Protein AF-A0A920U3K2-F1 (afdb_monomer)

Secondary structure (DSSP, 8-state):
----PPPP----SHHHHHHHHHHGGG-----PPPTTSPPPEEEEEEE-TTS-EEE----TTTTS-S----SS-----EEEEES-S----BSSTT--GGGB-----TTT-TT-GGGGS----

Nearest PDB structures (foldseek):
  6v92-assembly1_O  TM=3.454E-01  e=7.142E+00  Saccharomyces cerevisiae S288C

Structure (mmCIF, N/CA/C/O backbone):
data_AF-A0A920U3K2-F1
#
_entry.id   AF-A0A920U3K2-F1
#
loop_
_atom_site.group_PDB
_atom_site.id
_atom_site.type_symbol
_atom_site.label_atom_id
_atom_site.label_alt_id
_atom_site.label_comp_id
_atom_site.label_asym_id
_atom_site.label_entity_id
_atom_site.label_seq_id
_atom_site.pdbx_PDB_ins_code
_atom_site.Cartn_x
_atom_site.Cartn_y
_atom_site.Cartn_z
_atom_site.occupancy
_atom_site.B_iso_or_equiv
_atom_site.auth_seq_id
_atom_site.auth_comp_id
_atom_site.auth_asym_id
_atom_site.auth_atom_id
_atom_site.pdbx_PDB_model_num
ATOM 1 N N . MET A 1 1 ? 1.766 -6.345 -91.169 1.00 41.06 1 MET A N 1
ATOM 2 C CA . MET A 1 1 ? 2.242 -6.877 -89.877 1.00 41.06 1 MET A CA 1
ATOM 3 C C . MET A 1 1 ? 3.210 -5.866 -89.314 1.00 41.06 1 MET A C 1
ATOM 5 O O . MET A 1 1 ? 4.115 -5.507 -90.046 1.00 41.06 1 MET A O 1
ATOM 9 N N . GLU A 1 2 ? 2.932 -5.370 -88.111 1.00 36.47 2 GLU A N 1
ATOM 10 C CA . GLU A 1 2 ? 3.874 -4.928 -87.065 1.00 36.47 2 GLU A CA 1
ATOM 11 C C . GLU A 1 2 ? 3.012 -4.233 -85.994 1.00 36.47 2 GLU A C 1
ATOM 13 O O . GLU A 1 2 ? 2.405 -3.188 -86.230 1.00 36.47 2 GLU A O 1
ATOM 18 N N . LEU A 1 3 ? 2.844 -4.919 -84.862 1.00 39.78 3 LEU A N 1
ATOM 19 C CA . LEU A 1 3 ? 2.090 -4.490 -83.683 1.00 39.78 3 LEU A CA 1
ATOM 20 C C . LEU A 1 3 ? 3.061 -3.762 -82.747 1.00 39.78 3 LEU A C 1
ATOM 22 O O . LEU A 1 3 ? 3.926 -4.403 -82.155 1.00 39.78 3 LEU A O 1
ATOM 26 N N . SER A 1 4 ? 2.905 -2.448 -82.574 1.00 38.91 4 SER A N 1
ATOM 27 C CA . SER A 1 4 ? 3.658 -1.703 -81.557 1.00 38.91 4 SER A CA 1
ATOM 28 C C . SER A 1 4 ? 3.025 -1.878 -80.176 1.00 38.91 4 SER A C 1
ATOM 30 O O . SER A 1 4 ? 1.910 -1.430 -79.912 1.00 38.91 4 SER A O 1
ATOM 32 N N . LEU A 1 5 ? 3.774 -2.553 -79.305 1.00 45.12 5 LEU A N 1
ATOM 33 C CA . LEU A 1 5 ? 3.476 -2.866 -77.911 1.00 45.12 5 LEU A CA 1
ATOM 34 C C . LEU A 1 5 ? 3.770 -1.641 -77.018 1.00 45.12 5 LEU A C 1
ATOM 36 O O . LEU A 1 5 ? 4.862 -1.077 -77.074 1.00 45.12 5 LEU A O 1
ATOM 40 N N . GLY A 1 6 ? 2.801 -1.220 -76.198 1.00 48.12 6 GLY A N 1
ATOM 41 C CA . GLY A 1 6 ? 2.964 -0.123 -75.233 1.00 48.12 6 GLY A CA 1
ATOM 42 C C . GLY A 1 6 ? 3.945 -0.446 -74.086 1.00 48.12 6 GLY A C 1
ATOM 43 O O . GLY A 1 6 ? 4.244 -1.617 -73.841 1.00 48.12 6 GLY A O 1
ATOM 44 N N . PRO A 1 7 ? 4.461 0.569 -73.364 1.00 52.34 7 PRO A N 1
ATOM 45 C CA . PRO A 1 7 ? 5.488 0.378 -72.340 1.00 52.34 7 PRO A CA 1
ATOM 46 C C . PRO A 1 7 ? 4.937 -0.227 -71.029 1.00 52.34 7 PRO A C 1
ATOM 48 O O . PRO A 1 7 ? 3.765 -0.041 -70.697 1.00 52.34 7 PRO A O 1
ATOM 51 N N . PRO A 1 8 ? 5.783 -0.929 -70.247 1.00 48.16 8 PRO A N 1
ATOM 52 C CA . PRO A 1 8 ? 5.361 -1.721 -69.095 1.00 48.16 8 PRO A CA 1
ATOM 53 C C . PRO A 1 8 ? 5.084 -0.877 -67.842 1.00 48.16 8 PRO A C 1
ATOM 55 O O . PRO A 1 8 ? 5.848 0.017 -67.468 1.00 48.16 8 PRO A O 1
ATOM 58 N N . VAL A 1 9 ? 4.011 -1.238 -67.135 1.00 54.16 9 VAL A N 1
ATOM 59 C CA . VAL A 1 9 ? 3.664 -0.742 -65.797 1.00 54.16 9 VAL A CA 1
ATOM 60 C C . VAL A 1 9 ? 4.722 -1.232 -64.798 1.00 54.16 9 VAL A C 1
ATOM 62 O O . VAL A 1 9 ? 4.845 -2.427 -64.535 1.00 54.16 9 VAL A O 1
ATOM 65 N N . ARG A 1 10 ? 5.525 -0.309 -64.256 1.00 52.69 10 ARG A N 1
ATOM 66 C CA . ARG A 1 10 ? 6.605 -0.608 -63.297 1.00 52.69 10 ARG A CA 1
ATOM 67 C C . ARG A 1 10 ? 6.042 -1.094 -61.946 1.00 52.69 10 ARG A C 1
ATOM 69 O O . ARG A 1 10 ? 5.251 -0.371 -61.338 1.00 52.69 10 ARG A O 1
ATOM 76 N N . PRO A 1 11 ? 6.507 -2.228 -61.387 1.00 48.16 11 PRO A N 1
ATOM 77 C CA . PRO A 1 11 ? 6.08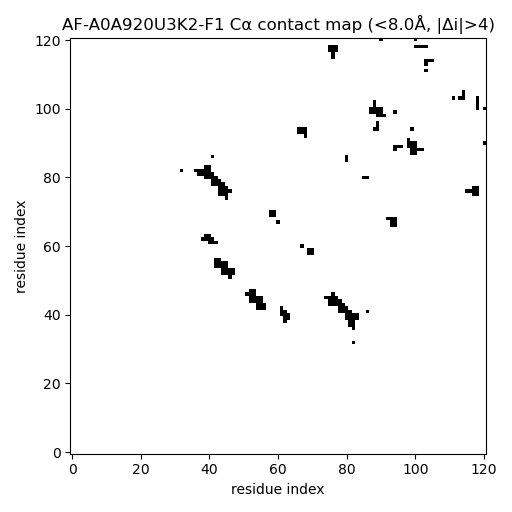5 -2.720 -60.077 1.00 48.16 11 PRO A CA 1
ATOM 78 C C . PRO A 1 11 ? 6.945 -2.095 -58.963 1.00 48.16 11 PRO A C 1
ATOM 80 O O . PRO A 1 11 ? 7.653 -2.791 -58.246 1.00 48.16 11 PRO A O 1
ATOM 83 N N . ALA A 1 12 ? 6.925 -0.769 -58.813 1.00 51.25 12 ALA A N 1
ATOM 84 C CA . ALA A 1 12 ? 7.747 -0.080 -57.805 1.00 51.25 12 ALA A CA 1
ATOM 85 C C . ALA A 1 12 ? 7.022 0.161 -56.463 1.00 51.25 12 ALA A C 1
ATOM 87 O O . ALA A 1 12 ? 7.642 0.582 -55.492 1.00 51.25 12 ALA A O 1
ATOM 88 N N . LEU A 1 13 ? 5.716 -0.116 -56.375 1.00 52.78 13 LEU A N 1
ATOM 89 C CA . LEU A 1 13 ? 4.900 0.297 -55.224 1.00 52.78 13 LEU A CA 1
ATOM 90 C C . LEU A 1 13 ? 4.853 -0.733 -54.078 1.00 52.78 13 LEU A C 1
ATOM 92 O O . LEU A 1 13 ? 4.612 -0.377 -52.929 1.00 52.78 13 LEU A O 1
ATOM 96 N N . ARG A 1 14 ? 5.122 -2.017 -54.354 1.00 49.47 14 ARG A N 1
ATOM 97 C CA . ARG A 1 14 ? 4.963 -3.093 -53.354 1.00 49.47 14 ARG A CA 1
ATOM 98 C C . ARG A 1 14 ? 6.045 -3.118 -52.271 1.00 49.47 14 ARG A C 1
ATOM 100 O O . ARG A 1 14 ? 5.780 -3.587 -51.173 1.00 49.47 14 ARG A O 1
ATOM 107 N N . HIS A 1 15 ? 7.245 -2.617 -52.562 1.00 50.88 15 HIS A N 1
ATOM 108 C CA . HIS A 1 15 ? 8.386 -2.710 -51.640 1.00 50.88 15 HIS A CA 1
ATOM 109 C C . HIS A 1 15 ? 8.404 -1.566 -50.616 1.00 50.88 15 HIS A C 1
ATOM 111 O O . HIS A 1 15 ? 8.899 -1.738 -49.506 1.00 50.88 15 HIS A O 1
ATOM 117 N N . VAL A 1 16 ? 7.796 -0.422 -50.951 1.00 53.28 16 VAL A N 1
ATOM 118 C CA . VAL A 1 16 ? 7.714 0.748 -50.060 1.00 53.28 16 VAL A CA 1
ATOM 119 C C . VAL A 1 16 ? 6.787 0.479 -48.867 1.00 53.28 16 VAL A C 1
ATOM 121 O O . VAL A 1 16 ? 7.070 0.903 -47.750 1.00 53.28 16 VAL A O 1
ATOM 124 N N . ILE A 1 17 ? 5.716 -0.296 -49.070 1.00 53.72 17 ILE A N 1
ATOM 125 C CA . ILE A 1 17 ? 4.727 -0.602 -48.023 1.00 53.72 17 ILE A CA 1
ATOM 126 C C . ILE A 1 17 ? 5.296 -1.575 -46.974 1.00 53.72 17 ILE A C 1
ATOM 128 O O . ILE A 1 17 ? 5.003 -1.446 -45.787 1.00 53.72 17 ILE A O 1
ATOM 132 N N . VAL A 1 18 ? 6.160 -2.513 -47.382 1.00 53.44 18 VAL A N 1
ATOM 133 C CA . VAL A 1 18 ? 6.751 -3.502 -46.462 1.00 53.44 18 VAL A CA 1
ATOM 134 C C . VAL A 1 18 ? 7.775 -2.854 -45.523 1.00 53.44 18 VAL A C 1
ATOM 136 O O . VAL A 1 18 ? 7.789 -3.163 -44.335 1.00 53.44 18 VAL A O 1
ATOM 139 N N . PHE A 1 19 ? 8.571 -1.895 -46.006 1.00 52.00 19 PHE A N 1
ATOM 140 C CA . PHE A 1 19 ? 9.531 -1.179 -45.156 1.00 52.00 19 PHE A CA 1
ATOM 141 C C . PHE A 1 19 ? 8.859 -0.291 -44.099 1.00 52.00 19 PHE A C 1
ATOM 143 O O . PHE A 1 19 ? 9.348 -0.209 -42.973 1.00 52.00 19 PHE A O 1
ATOM 150 N N . ALA A 1 20 ? 7.716 0.324 -44.418 1.00 54.38 20 ALA A N 1
ATOM 151 C CA . ALA A 1 20 ? 6.977 1.139 -43.455 1.00 54.38 20 ALA A CA 1
ATOM 152 C C . ALA A 1 20 ? 6.415 0.300 -42.290 1.00 54.38 20 ALA A C 1
ATOM 154 O O . ALA A 1 20 ? 6.490 0.726 -41.140 1.00 54.38 20 ALA A O 1
ATOM 155 N N . ALA A 1 21 ? 5.921 -0.916 -42.554 1.00 53.62 21 ALA A N 1
ATOM 156 C CA . ALA A 1 21 ? 5.350 -1.786 -41.521 1.00 53.62 21 ALA A CA 1
ATOM 157 C C . ALA A 1 21 ? 6.399 -2.363 -40.547 1.00 53.62 21 ALA A C 1
ATOM 159 O O . ALA A 1 21 ? 6.094 -2.571 -39.373 1.00 53.62 21 ALA A O 1
ATOM 160 N N . VAL A 1 22 ? 7.640 -2.582 -41.000 1.00 54.38 22 VAL A N 1
ATOM 161 C CA . VAL A 1 22 ? 8.734 -3.093 -40.149 1.00 54.38 22 VAL A CA 1
ATOM 162 C C . VAL A 1 22 ? 9.237 -2.027 -39.165 1.00 54.38 22 VAL A C 1
ATOM 164 O O . VAL A 1 22 ? 9.598 -2.351 -38.036 1.00 54.38 22 VAL A O 1
ATOM 167 N N . LEU A 1 23 ? 9.200 -0.744 -39.538 1.00 51.97 23 LEU A N 1
ATOM 168 C CA . LEU A 1 23 ? 9.692 0.346 -38.682 1.00 51.97 23 LEU A CA 1
ATOM 169 C C . LEU A 1 23 ? 8.748 0.686 -37.513 1.00 51.97 23 LEU A C 1
ATOM 171 O O . LEU A 1 23 ? 9.204 1.185 -36.484 1.00 51.97 23 LEU A O 1
ATOM 175 N N . LEU A 1 24 ? 7.456 0.358 -37.622 1.00 51.50 24 LEU A N 1
ATOM 176 C CA . LEU A 1 24 ? 6.457 0.597 -36.572 1.00 51.50 24 LEU A CA 1
ATOM 177 C C . LEU A 1 24 ? 6.518 -0.406 -35.404 1.00 51.50 24 LEU A C 1
ATOM 179 O O . LEU A 1 24 ? 5.902 -0.159 -34.371 1.00 51.50 24 LEU A O 1
ATOM 183 N N . GLN A 1 25 ? 7.285 -1.499 -35.510 1.00 52.12 25 GLN A N 1
ATOM 184 C CA . GLN A 1 25 ? 7.391 -2.491 -34.427 1.00 52.12 25 GLN A CA 1
ATOM 185 C C . GLN A 1 25 ? 8.413 -2.142 -33.333 1.00 52.12 25 GLN A C 1
ATOM 187 O O . GLN A 1 25 ? 8.516 -2.859 -32.343 1.00 52.12 25 GLN A O 1
ATOM 192 N N . THR A 1 26 ? 9.145 -1.029 -33.447 1.00 50.69 26 THR A N 1
ATOM 193 C CA . THR A 1 26 ? 10.105 -0.622 -32.398 1.00 50.69 26 THR A CA 1
ATOM 194 C C . THR A 1 26 ? 9.484 0.236 -31.287 1.00 50.69 26 THR A C 1
ATOM 196 O O . THR A 1 26 ? 10.165 0.584 -30.322 1.00 50.69 26 THR A O 1
ATOM 199 N N . ALA A 1 27 ? 8.179 0.521 -31.349 1.00 49.72 27 ALA A N 1
ATOM 200 C CA . ALA A 1 27 ? 7.455 1.289 -30.335 1.00 49.72 27 ALA A CA 1
ATOM 201 C C . ALA A 1 27 ? 6.900 0.413 -29.194 1.00 49.72 27 ALA A C 1
ATOM 203 O O . ALA A 1 27 ? 5.733 0.512 -28.842 1.00 49.72 27 ALA A O 1
ATOM 204 N N . CYS A 1 28 ? 7.733 -0.447 -28.613 1.00 51.97 28 CYS A N 1
ATOM 205 C CA . CYS A 1 28 ? 7.543 -1.020 -27.275 1.00 51.97 28 CYS A CA 1
ATOM 206 C C . CYS A 1 28 ? 8.930 -1.318 -26.691 1.00 51.97 28 CYS A C 1
ATOM 208 O O . CYS A 1 28 ? 9.266 -2.452 -26.363 1.00 51.97 28 CYS A O 1
ATOM 210 N N . GLN A 1 29 ? 9.786 -0.297 -26.603 1.00 45.59 29 GLN A N 1
ATOM 211 C CA . GLN A 1 29 ? 10.959 -0.398 -25.741 1.00 45.59 29 GLN A CA 1
ATOM 212 C C . GLN A 1 29 ? 10.457 -0.363 -24.299 1.00 45.59 29 GLN A C 1
ATOM 214 O O . GLN A 1 29 ? 10.168 0.704 -23.759 1.00 45.59 29 GLN A O 1
ATOM 219 N N . SER A 1 30 ? 10.317 -1.537 -23.683 1.00 52.72 30 SER A N 1
ATOM 220 C CA . SER A 1 30 ? 10.250 -1.650 -22.230 1.00 52.72 30 SER A CA 1
ATOM 221 C C . SER A 1 30 ? 11.503 -0.973 -21.682 1.00 52.72 30 SER A C 1
ATOM 223 O O . SER A 1 30 ? 12.611 -1.488 -21.835 1.00 52.72 30 SER A O 1
ATOM 225 N N . SER A 1 31 ? 11.356 0.230 -21.128 1.00 57.69 31 SER A N 1
ATOM 226 C CA . SER A 1 31 ? 12.470 0.966 -20.544 1.00 57.69 31 SER A CA 1
ATOM 227 C C . SER A 1 31 ? 13.016 0.145 -19.380 1.00 57.69 31 SER A C 1
ATOM 229 O O . SER A 1 31 ? 12.400 0.101 -18.314 1.00 57.69 31 SER A O 1
ATOM 231 N N . SER A 1 32 ? 14.143 -0.535 -19.595 1.00 55.47 32 SER A N 1
ATOM 232 C CA . SER A 1 32 ? 14.866 -1.192 -18.510 1.00 55.47 32 SER A CA 1
ATOM 233 C C . SER A 1 32 ? 15.177 -0.136 -17.441 1.00 55.47 32 SER A C 1
ATOM 235 O O . SER A 1 32 ? 15.627 0.959 -17.807 1.00 55.47 32 SER A O 1
ATOM 237 N N . PRO A 1 33 ? 14.900 -0.390 -16.149 1.00 58.84 33 PRO A N 1
ATOM 238 C CA . PRO A 1 33 ? 15.162 0.579 -15.095 1.00 58.84 33 PRO A CA 1
ATOM 239 C C . PRO A 1 33 ? 16.619 1.045 -15.155 1.00 58.84 33 PRO A C 1
ATOM 241 O O . PRO A 1 33 ? 17.539 0.233 -15.253 1.00 58.84 33 PRO A O 1
ATOM 244 N N . ARG A 1 34 ? 16.837 2.364 -15.110 1.00 59.62 34 ARG A N 1
ATOM 245 C CA . ARG A 1 34 ? 18.182 2.956 -15.076 1.00 59.62 34 ARG A CA 1
ATOM 246 C C . ARG A 1 34 ? 18.949 2.338 -13.894 1.00 59.62 34 ARG A C 1
ATOM 248 O O . ARG A 1 34 ? 18.328 2.221 -12.836 1.00 59.62 34 ARG A O 1
ATOM 255 N N . PRO A 1 35 ? 20.239 1.984 -14.024 1.00 60.19 35 PRO A N 1
ATOM 256 C CA . PRO A 1 35 ? 20.997 1.327 -12.951 1.00 60.19 35 PRO A CA 1
ATOM 257 C C . PRO A 1 35 ? 21.020 2.120 -11.631 1.00 60.19 35 PRO A C 1
ATOM 259 O O . PRO A 1 35 ? 21.103 1.516 -10.569 1.00 60.19 35 PRO A O 1
ATOM 262 N N . ASP A 1 36 ? 20.835 3.443 -11.691 1.00 70.06 36 ASP A N 1
ATOM 263 C CA . ASP A 1 36 ? 20.761 4.328 -10.516 1.00 70.06 36 ASP A CA 1
ATOM 264 C C . ASP A 1 36 ? 19.329 4.554 -9.990 1.00 70.06 36 ASP A C 1
ATOM 266 O O . ASP A 1 36 ? 19.098 5.402 -9.124 1.00 70.06 36 ASP A O 1
ATOM 270 N N . SER A 1 37 ? 18.327 3.858 -10.537 1.00 66.88 37 SER A N 1
ATOM 271 C CA . SER A 1 37 ? 16.948 3.998 -10.067 1.00 66.88 37 SER A CA 1
ATOM 272 C C . SER A 1 37 ? 16.836 3.423 -8.657 1.00 66.88 37 SER A C 1
ATOM 274 O O . SER A 1 37 ? 17.329 2.319 -8.412 1.00 66.88 37 SER A O 1
ATOM 276 N N . PRO A 1 38 ? 16.165 4.118 -7.720 1.00 72.31 38 PRO A N 1
ATOM 277 C CA . PRO A 1 38 ? 15.911 3.547 -6.408 1.00 72.31 38 PRO A CA 1
ATOM 278 C C . PRO A 1 38 ? 15.187 2.207 -6.564 1.00 72.31 38 PRO A C 1
ATOM 280 O O . PRO A 1 38 ? 14.276 2.084 -7.388 1.00 72.31 38 PRO A O 1
ATOM 28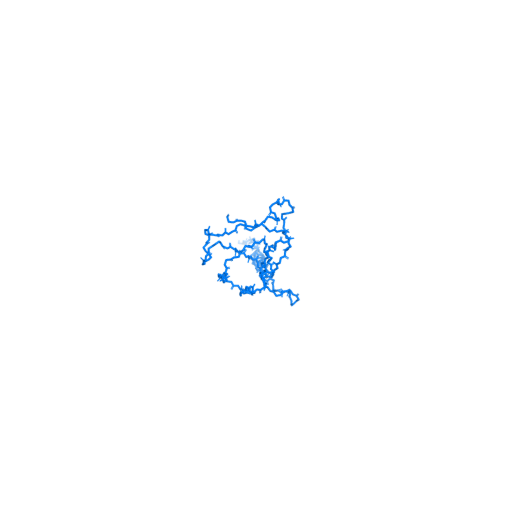3 N N . ALA A 1 39 ? 15.595 1.217 -5.764 1.00 85.12 39 ALA A N 1
ATOM 284 C CA . ALA A 1 39 ? 14.973 -0.101 -5.763 1.00 85.12 39 ALA A CA 1
ATOM 285 C C . ALA A 1 39 ? 13.448 0.029 -5.633 1.00 85.12 39 ALA A C 1
ATOM 287 O O . ALA A 1 39 ? 12.951 0.812 -4.813 1.00 85.12 39 ALA A O 1
ATOM 288 N N . ALA A 1 40 ? 12.716 -0.731 -6.454 1.00 88.81 40 ALA A N 1
ATOM 289 C CA . ALA A 1 40 ? 11.262 -0.680 -6.468 1.00 88.81 40 ALA A CA 1
ATOM 290 C C . ALA A 1 40 ? 10.709 -0.999 -5.073 1.00 88.81 40 ALA A C 1
ATOM 292 O O . ALA A 1 40 ? 11.135 -1.954 -4.418 1.00 88.81 40 ALA A O 1
ATOM 293 N N . SER A 1 41 ? 9.797 -0.159 -4.587 1.00 90.38 41 SER A N 1
ATOM 294 C CA . SER A 1 41 ? 9.246 -0.285 -3.244 1.00 90.38 41 SER A CA 1
ATOM 295 C C . SER A 1 41 ? 7.924 0.467 -3.089 1.00 90.38 41 SER A C 1
ATOM 297 O O . SER A 1 41 ? 7.762 1.573 -3.608 1.00 90.38 41 SER A O 1
ATOM 299 N N . ILE A 1 42 ? 6.997 -0.110 -2.325 1.00 88.81 42 ILE A N 1
ATOM 300 C CA . ILE A 1 42 ? 5.805 0.572 -1.817 1.00 88.81 42 ILE A CA 1
ATOM 301 C C . ILE A 1 42 ? 6.037 0.965 -0.359 1.00 88.81 42 ILE A C 1
ATOM 303 O O . ILE A 1 42 ? 6.322 0.112 0.481 1.00 88.81 42 ILE A O 1
ATOM 307 N N . ARG A 1 43 ? 5.894 2.255 -0.041 1.00 89.19 43 ARG A N 1
ATOM 308 C CA . ARG A 1 43 ? 6.018 2.775 1.329 1.00 89.19 43 ARG A CA 1
ATOM 309 C C . ARG A 1 43 ? 4.663 3.217 1.849 1.00 89.19 43 ARG A C 1
ATOM 311 O O . ARG A 1 43 ? 3.967 3.979 1.183 1.00 89.19 43 ARG A O 1
ATOM 318 N N . PHE A 1 44 ? 4.332 2.780 3.055 1.00 87.88 44 PHE A N 1
ATOM 319 C CA . PHE A 1 44 ? 3.096 3.133 3.741 1.00 87.88 44 PHE A CA 1
ATOM 320 C C . PHE A 1 44 ? 3.404 4.089 4.883 1.00 87.88 44 PHE A C 1
ATOM 322 O O . PHE A 1 44 ? 4.382 3.905 5.608 1.00 87.88 44 PHE A O 1
ATOM 329 N N . TYR A 1 45 ? 2.563 5.099 5.050 1.00 88.19 45 TYR A N 1
ATOM 330 C CA . TYR A 1 45 ? 2.699 6.109 6.083 1.00 88.19 45 TYR A CA 1
ATOM 331 C C . TYR A 1 45 ? 1.427 6.174 6.913 1.00 88.19 45 TYR A C 1
ATOM 333 O O . TYR A 1 45 ? 0.325 6.156 6.370 1.00 88.19 45 TYR A O 1
ATOM 341 N N . THR A 1 46 ? 1.608 6.310 8.218 1.00 88.19 46 THR A N 1
ATOM 342 C CA . THR A 1 46 ? 0.561 6.610 9.192 1.00 88.19 46 THR A CA 1
ATOM 343 C C . THR A 1 46 ? 0.825 7.979 9.826 1.00 88.19 46 THR A C 1
ATOM 345 O O . THR A 1 46 ? 1.841 8.623 9.531 1.00 88.19 46 THR A O 1
ATOM 348 N N . VAL A 1 47 ? -0.079 8.434 10.686 1.00 88.25 47 VAL A N 1
ATOM 349 C CA . VAL A 1 47 ? 0.042 9.682 11.442 1.00 88.25 47 VAL A CA 1
ATOM 350 C C . VAL A 1 47 ? 0.045 9.344 12.927 1.00 88.25 47 VAL A C 1
ATOM 352 O O . VAL A 1 47 ? -0.787 8.574 13.392 1.00 88.25 47 VAL A O 1
ATOM 355 N N . ASN A 1 48 ? 1.017 9.870 13.673 1.00 86.44 48 ASN A N 1
ATOM 356 C CA . ASN A 1 48 ? 1.074 9.671 15.122 1.00 86.44 48 ASN A CA 1
ATOM 357 C C . ASN A 1 48 ? 0.133 10.640 15.868 1.00 86.44 48 ASN A C 1
ATOM 359 O O . ASN A 1 48 ? -0.413 11.576 15.288 1.00 86.44 48 ASN A O 1
ATOM 363 N N . ASN A 1 49 ? 0.026 10.480 17.188 1.00 88.06 49 ASN A N 1
ATOM 364 C CA . ASN A 1 49 ? -0.824 11.321 18.046 1.00 88.06 49 ASN A CA 1
ATOM 365 C C . ASN A 1 49 ? -0.426 12.814 18.069 1.00 88.06 49 ASN A C 1
ATOM 367 O O . ASN A 1 49 ? -1.160 13.638 18.602 1.00 88.06 49 ASN A O 1
ATOM 371 N N . GLN A 1 50 ? 0.735 13.170 17.513 1.00 92.62 50 GLN A N 1
ATOM 372 C CA . GLN A 1 50 ? 1.221 14.545 17.369 1.00 92.62 50 GLN A CA 1
ATOM 373 C C . GLN A 1 50 ? 1.007 15.089 15.945 1.00 92.62 50 GLN A C 1
ATOM 375 O O . GLN A 1 50 ? 1.590 16.108 15.580 1.00 92.62 50 GLN A O 1
ATOM 380 N N . ASN A 1 51 ? 0.193 14.416 15.124 1.00 85.19 51 ASN A N 1
ATOM 381 C CA . ASN A 1 51 ? -0.058 14.748 13.721 1.00 85.19 51 ASN A CA 1
ATOM 382 C C . ASN A 1 51 ? 1.190 14.708 12.820 1.00 85.19 51 ASN A C 1
ATOM 384 O O . ASN A 1 51 ? 1.263 15.400 11.803 1.00 85.19 51 ASN A O 1
ATOM 388 N N . GLN A 1 52 ? 2.181 13.884 13.164 1.00 88.56 52 GLN A N 1
ATOM 389 C CA . GLN A 1 52 ? 3.395 13.715 12.368 1.00 88.56 52 GLN A CA 1
ATOM 390 C C . GLN A 1 52 ? 3.322 12.449 11.516 1.00 88.56 52 GLN A C 1
ATOM 392 O O . GLN A 1 52 ? 2.941 11.377 11.992 1.00 88.56 52 GLN A O 1
ATOM 397 N N . GLN A 1 53 ? 3.743 12.566 10.254 1.00 88.44 53 GLN A N 1
ATOM 398 C CA . GLN A 1 53 ? 3.825 11.435 9.334 1.00 88.44 53 GLN A CA 1
ATOM 399 C C . GLN A 1 53 ? 4.945 10.476 9.771 1.00 88.44 53 GLN A C 1
ATOM 401 O O . GLN A 1 53 ? 6.098 10.885 9.919 1.00 88.44 53 GLN A O 1
ATOM 406 N N . ARG A 1 54 ? 4.629 9.186 9.898 1.00 89.56 54 ARG A N 1
ATOM 407 C CA . ARG A 1 54 ? 5.586 8.117 10.209 1.00 89.56 54 ARG A CA 1
ATOM 408 C C . ARG A 1 54 ? 5.475 6.997 9.183 1.00 89.56 54 ARG A C 1
ATOM 410 O O . ARG A 1 54 ? 4.376 6.564 8.861 1.00 89.56 54 ARG A O 1
ATOM 417 N N . GLU A 1 55 ? 6.606 6.516 8.675 1.00 90.50 55 GLU A N 1
ATOM 418 C CA . GLU A 1 55 ? 6.630 5.354 7.778 1.00 90.50 55 GLU A CA 1
ATOM 419 C C . GLU A 1 55 ? 6.464 4.036 8.554 1.00 90.50 55 GLU A C 1
ATOM 421 O O . GLU A 1 55 ? 7.031 3.849 9.635 1.00 90.50 55 GLU A O 1
ATOM 426 N N . LEU A 1 56 ? 5.707 3.106 7.970 1.00 88.81 56 LEU A N 1
ATOM 427 C CA . LEU A 1 56 ? 5.554 1.728 8.426 1.00 88.81 56 LEU A CA 1
ATOM 428 C C . LEU A 1 56 ? 6.648 0.855 7.786 1.00 88.81 56 LEU A C 1
ATOM 430 O O . LEU A 1 56 ? 6.526 0.403 6.645 1.00 88.81 56 LEU A O 1
ATOM 434 N N . TYR A 1 57 ? 7.741 0.632 8.522 1.00 83.56 57 TYR A N 1
ATOM 435 C CA . TYR A 1 57 ? 8.936 -0.052 8.005 1.00 83.56 57 TYR A CA 1
ATOM 436 C C . TYR A 1 57 ? 8.889 -1.588 8.062 1.00 83.56 57 TYR A C 1
ATOM 438 O O . TYR A 1 57 ? 9.612 -2.242 7.316 1.00 83.56 57 TYR A O 1
ATOM 446 N N . LEU A 1 58 ? 8.051 -2.188 8.909 1.00 85.12 58 LEU A N 1
ATOM 447 C CA . LEU A 1 58 ? 8.049 -3.641 9.156 1.00 85.12 58 LEU A CA 1
ATOM 448 C C . LEU A 1 58 ? 7.037 -4.412 8.294 1.00 85.12 58 LEU A C 1
ATOM 450 O O . LEU A 1 58 ? 6.569 -5.479 8.678 1.00 85.12 58 LEU A O 1
ATOM 454 N N . LEU A 1 59 ? 6.686 -3.874 7.125 1.00 85.19 59 LEU A N 1
ATOM 455 C CA . LEU A 1 59 ? 5.779 -4.542 6.198 1.00 85.19 59 LEU A CA 1
ATOM 456 C C . LEU A 1 59 ? 6.578 -5.438 5.230 1.00 85.19 59 LEU A C 1
ATOM 458 O O . LEU A 1 59 ? 7.512 -4.945 4.578 1.00 85.19 59 LEU A O 1
ATOM 462 N N . PRO A 1 60 ? 6.245 -6.738 5.130 1.00 87.31 60 PRO A N 1
ATOM 463 C CA . PRO A 1 60 ? 6.926 -7.675 4.245 1.00 87.31 60 PRO A CA 1
ATOM 464 C C . PRO A 1 60 ? 6.584 -7.405 2.774 1.00 87.31 60 PRO A C 1
ATOM 466 O O . PRO A 1 60 ? 5.608 -6.733 2.457 1.00 87.31 60 PRO A O 1
ATOM 469 N N . ASN A 1 61 ? 7.394 -7.951 1.863 1.00 91.00 61 ASN A N 1
ATOM 470 C CA . ASN A 1 61 ? 7.155 -7.958 0.410 1.00 91.00 61 ASN A CA 1
ATOM 471 C C . ASN A 1 61 ? 6.984 -6.580 -0.266 1.00 91.00 61 ASN A C 1
ATOM 473 O O . ASN A 1 61 ? 6.634 -6.524 -1.440 1.00 91.00 61 ASN A O 1
ATOM 477 N N . ARG A 1 62 ? 7.318 -5.471 0.409 1.00 88.62 62 ARG A N 1
ATOM 478 C CA . ARG A 1 62 ? 7.206 -4.101 -0.133 1.00 88.62 62 ARG A CA 1
ATOM 479 C C . ARG A 1 62 ? 7.978 -3.855 -1.430 1.00 88.62 62 ARG A C 1
ATOM 481 O O . ARG A 1 62 ? 7.667 -2.897 -2.126 1.00 88.62 62 ARG A O 1
ATOM 488 N N . SER A 1 63 ? 8.997 -4.658 -1.726 1.00 90.19 63 SER A N 1
ATOM 489 C CA . SER A 1 63 ? 9.837 -4.565 -2.928 1.00 90.19 63 SER A CA 1
ATOM 490 C C . SER A 1 63 ? 9.553 -5.650 -3.972 1.00 90.19 63 SER A C 1
ATOM 492 O O . SER A 1 63 ? 10.287 -5.768 -4.950 1.00 90.19 63 SER A O 1
ATOM 494 N N . ARG A 1 64 ? 8.510 -6.466 -3.777 1.00 91.75 64 ARG A N 1
ATOM 495 C CA . ARG A 1 64 ? 8.162 -7.578 -4.670 1.00 91.75 64 ARG A CA 1
ATOM 496 C C . ARG A 1 64 ? 6.868 -7.286 -5.420 1.00 91.75 64 ARG A C 1
ATOM 498 O O . ARG A 1 64 ? 5.960 -6.667 -4.878 1.00 91.75 64 ARG A O 1
ATOM 505 N N . THR A 1 65 ? 6.779 -7.773 -6.653 1.00 90.94 65 THR A N 1
ATOM 506 C CA . THR A 1 65 ? 5.530 -7.785 -7.420 1.00 90.94 65 THR A CA 1
ATOM 507 C C . THR A 1 65 ? 4.603 -8.891 -6.910 1.00 90.94 65 THR A C 1
ATOM 509 O O . THR A 1 65 ? 5.064 -9.965 -6.517 1.00 90.94 65 THR A O 1
ATOM 512 N N . GLY A 1 66 ? 3.294 -8.629 -6.912 1.00 91.12 66 GLY A N 1
ATOM 513 C CA . GLY A 1 66 ? 2.266 -9.599 -6.528 1.00 91.12 66 GLY A CA 1
ATOM 514 C C . GLY A 1 66 ? 1.219 -9.038 -5.567 1.00 91.12 66 GLY A C 1
ATOM 515 O O . GLY A 1 66 ? 1.276 -7.878 -5.163 1.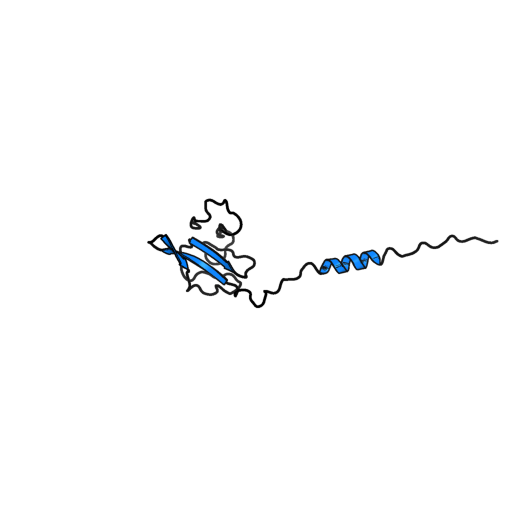00 91.12 66 GLY A O 1
ATOM 516 N N . CYS A 1 67 ? 0.258 -9.891 -5.213 1.00 91.00 67 CYS A N 1
ATOM 517 C CA . CYS A 1 67 ? -0.743 -9.629 -4.184 1.00 91.00 67 CYS A CA 1
ATOM 518 C C . CYS A 1 67 ? -0.229 -10.137 -2.833 1.00 91.00 67 CYS A C 1
ATOM 520 O O . CYS A 1 67 ? 0.076 -11.323 -2.695 1.00 91.00 67 CYS A O 1
ATOM 522 N N . PHE A 1 68 ? -0.149 -9.257 -1.835 1.00 91.44 68 PHE A N 1
ATOM 523 C CA . PHE A 1 68 ? 0.279 -9.616 -0.486 1.00 91.44 68 PHE A CA 1
ATOM 524 C C . PHE A 1 68 ? -0.642 -8.978 0.544 1.00 91.44 68 PHE A C 1
ATOM 526 O O . PHE A 1 68 ? -0.845 -7.765 0.536 1.00 91.44 68 PHE A O 1
ATOM 533 N N . ASN A 1 69 ? -1.155 -9.795 1.461 1.00 89.00 69 ASN A N 1
ATOM 534 C CA . ASN A 1 69 ? -1.883 -9.289 2.617 1.00 89.00 69 ASN A CA 1
ATOM 535 C C . ASN A 1 69 ? -0.911 -8.579 3.565 1.00 89.00 69 ASN A C 1
ATOM 537 O O . ASN A 1 69 ? 0.223 -9.027 3.769 1.00 89.00 69 ASN A O 1
ATOM 541 N N . LEU A 1 70 ? -1.368 -7.485 4.171 1.00 84.12 70 LEU A N 1
ATOM 542 C CA . LEU A 1 70 ? -0.649 -6.879 5.284 1.00 84.12 70 LEU A CA 1
ATOM 543 C C . LEU A 1 70 ? -0.704 -7.839 6.485 1.00 84.12 70 LEU A C 1
ATOM 545 O O . LEU A 1 70 ? -1.735 -8.469 6.713 1.00 84.12 70 LEU A O 1
ATOM 549 N N . PRO A 1 71 ? 0.388 -7.973 7.258 1.00 83.62 71 PRO A N 1
ATOM 550 C CA . PRO A 1 71 ? 0.425 -8.879 8.408 1.00 83.62 71 PRO A CA 1
ATOM 551 C C . PRO A 1 71 ? -0.497 -8.426 9.547 1.00 83.62 71 PRO A C 1
ATOM 553 O O . PRO A 1 71 ? -0.850 -9.225 10.407 1.00 83.62 71 PRO A O 1
ATOM 556 N N . VAL A 1 72 ? -0.859 -7.143 9.562 1.00 82.38 72 VAL A N 1
ATOM 557 C CA . VAL A 1 72 ? -1.758 -6.512 10.526 1.00 82.38 72 VAL A CA 1
ATOM 558 C C . VAL A 1 72 ? -2.589 -5.445 9.817 1.00 82.38 72 VAL A C 1
ATOM 560 O O . VAL A 1 72 ? -2.103 -4.806 8.878 1.00 82.38 72 VAL A O 1
ATOM 563 N N . SER A 1 73 ? -3.817 -5.227 10.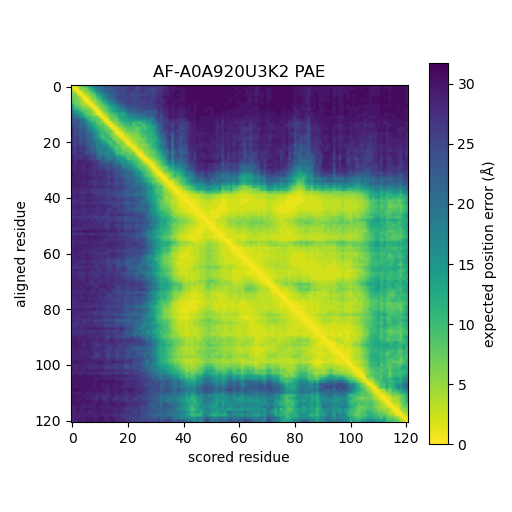286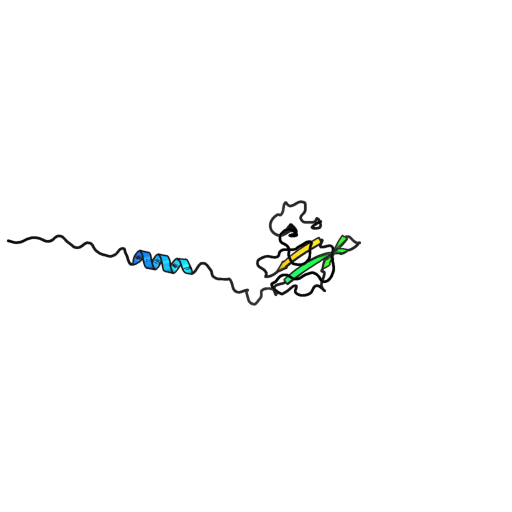 1.00 81.88 73 SER A N 1
ATOM 564 C CA . SER A 1 73 ? -4.627 -4.079 9.876 1.00 81.88 73 SER A CA 1
ATOM 565 C C . SER A 1 73 ? -3.972 -2.789 10.365 1.00 81.88 73 SER A C 1
ATOM 567 O O . SER A 1 73 ? -3.581 -2.690 11.528 1.00 81.88 73 SER A O 1
ATOM 569 N N . VAL A 1 74 ? -3.818 -1.812 9.473 1.00 79.62 74 VAL A N 1
ATOM 570 C CA . VAL A 1 74 ? -3.136 -0.543 9.761 1.00 79.62 74 VAL A CA 1
ATOM 571 C C . VAL A 1 74 ? -3.887 0.626 9.147 1.00 79.62 74 VAL A C 1
ATOM 573 O O . VAL A 1 74 ? -4.316 0.556 7.997 1.00 79.62 74 VAL A O 1
ATOM 576 N N . ASP A 1 75 ? -3.960 1.730 9.888 1.00 83.12 75 ASP A N 1
ATOM 577 C CA . ASP A 1 75 ? -4.492 2.989 9.377 1.00 83.12 75 ASP A CA 1
ATOM 578 C C . ASP A 1 75 ? -3.457 3.661 8.473 1.00 83.12 75 ASP A C 1
ATOM 580 O O . ASP A 1 75 ? -2.431 4.202 8.920 1.00 83.12 75 ASP A O 1
ATOM 584 N N . ILE A 1 76 ? -3.720 3.595 7.169 1.00 82.31 76 ILE A N 1
ATOM 585 C CA . ILE A 1 76 ? -2.850 4.144 6.134 1.00 82.31 76 ILE A CA 1
ATOM 586 C C . ILE A 1 76 ? -3.304 5.562 5.811 1.00 82.31 76 ILE A C 1
ATOM 588 O O . ILE A 1 76 ? -4.351 5.809 5.218 1.00 82.31 76 ILE A O 1
ATOM 592 N N . TYR A 1 77 ? -2.448 6.514 6.150 1.00 82.25 77 TYR A N 1
ATOM 593 C CA . TYR A 1 77 ? -2.639 7.911 5.802 1.00 82.25 77 TYR A CA 1
ATOM 594 C C . TYR A 1 77 ? -2.184 8.213 4.372 1.00 82.25 77 TYR A C 1
ATOM 596 O O . TYR A 1 77 ? -2.812 8.988 3.656 1.00 82.25 77 TYR A O 1
ATOM 604 N N . ARG A 1 78 ? -1.065 7.616 3.948 1.00 83.00 78 ARG A N 1
ATOM 605 C CA . ARG A 1 78 ? -0.460 7.881 2.638 1.00 83.00 78 ARG A CA 1
ATOM 606 C C . ARG A 1 78 ? 0.333 6.682 2.140 1.00 83.00 78 ARG A C 1
ATOM 608 O O . ARG A 1 78 ? 0.981 5.994 2.924 1.00 83.00 78 ARG A O 1
ATOM 615 N N . VAL A 1 79 ? 0.372 6.516 0.819 1.00 84.25 79 VAL A N 1
ATOM 616 C CA . VAL A 1 79 ? 1.239 5.546 0.138 1.00 84.25 79 VAL A CA 1
ATOM 617 C C . VAL A 1 79 ? 2.155 6.232 -0.870 1.00 84.25 79 VAL A C 1
ATOM 619 O O . VAL A 1 79 ? 1.766 7.194 -1.536 1.00 84.25 79 VAL A O 1
ATOM 622 N N . ALA A 1 80 ? 3.397 5.762 -0.962 1.00 86.12 80 ALA A N 1
ATOM 623 C CA . ALA A 1 80 ? 4.340 6.141 -2.005 1.00 86.12 80 ALA A CA 1
ATOM 624 C C . ALA A 1 80 ? 4.724 4.916 -2.841 1.00 86.12 80 ALA A C 1
ATOM 626 O O . ALA A 1 80 ? 5.165 3.903 -2.300 1.00 86.12 80 ALA A O 1
ATOM 627 N N . GLN A 1 81 ? 4.578 5.046 -4.159 1.00 86.81 81 GLN A N 1
ATOM 628 C CA . GLN A 1 81 ? 4.985 4.059 -5.152 1.00 86.81 81 GLN A CA 1
ATOM 629 C C . GLN A 1 81 ? 6.331 4.476 -5.748 1.00 86.81 81 GLN A C 1
ATOM 631 O O . GLN A 1 81 ? 6.463 5.586 -6.264 1.00 86.81 81 GLN A O 1
ATOM 636 N N . ILE A 1 82 ? 7.327 3.595 -5.671 1.00 87.31 82 ILE A N 1
ATOM 637 C CA . ILE A 1 82 ? 8.675 3.821 -6.199 1.00 87.31 82 ILE A CA 1
ATOM 638 C C . ILE A 1 82 ? 9.006 2.668 -7.141 1.00 87.31 82 ILE A C 1
ATOM 640 O O . ILE A 1 82 ? 8.886 1.512 -6.749 1.00 87.31 82 ILE A O 1
ATOM 644 N N . GLY A 1 83 ? 9.411 2.968 -8.375 1.00 84.31 83 GLY A N 1
ATOM 645 C CA . GLY A 1 83 ? 9.913 1.977 -9.338 1.00 84.31 83 GLY A CA 1
ATOM 646 C C . GLY A 1 83 ? 8.887 0.980 -9.901 1.00 84.31 83 GLY A C 1
ATOM 647 O O . GLY A 1 83 ? 9.194 0.312 -10.880 1.00 84.31 83 GLY A O 1
ATOM 648 N N . PHE A 1 84 ? 7.681 0.888 -9.335 1.00 83.56 84 PHE A N 1
ATOM 649 C CA . PHE A 1 84 ? 6.567 0.121 -9.901 1.00 83.56 84 PHE A CA 1
ATOM 650 C C . PHE A 1 84 ? 5.762 0.950 -10.906 1.00 83.56 84 PHE A C 1
ATOM 652 O O . PHE A 1 84 ? 5.712 2.177 -10.799 1.00 83.56 84 PHE A O 1
ATOM 659 N N . GLU A 1 85 ? 5.094 0.275 -11.843 1.00 83.31 85 GLU A N 1
ATOM 660 C CA . GLU A 1 85 ? 4.186 0.900 -12.816 1.00 83.31 85 GLU A CA 1
ATOM 661 C C . GLU A 1 85 ? 2.854 1.305 -12.169 1.00 83.31 85 GLU A C 1
ATOM 663 O O . GLU A 1 85 ? 2.416 2.450 -12.293 1.00 83.31 85 GLU A O 1
ATOM 668 N N . TYR A 1 86 ? 2.253 0.403 -11.392 1.00 82.19 86 TYR A N 1
ATOM 669 C CA . TYR A 1 86 ? 1.024 0.648 -10.641 1.00 82.19 86 TYR A CA 1
ATOM 670 C C . TYR A 1 86 ? 1.024 -0.106 -9.305 1.00 82.19 86 TYR A C 1
ATOM 672 O O . TYR A 1 86 ? 1.767 -1.070 -9.111 1.00 82.19 86 TYR A O 1
ATOM 680 N N . CYS A 1 87 ? 0.175 0.338 -8.381 1.00 84.31 87 CYS A N 1
ATOM 681 C CA . CYS A 1 87 ? -0.084 -0.314 -7.106 1.00 84.31 87 CYS A CA 1
ATOM 682 C C . CYS A 1 87 ? -1.560 -0.126 -6.737 1.00 84.31 87 CYS A C 1
ATOM 684 O O . CYS A 1 87 ? -2.059 1.002 -6.734 1.00 84.31 87 CYS A O 1
ATOM 686 N N . SER A 1 88 ? -2.233 -1.233 -6.421 1.00 87.50 88 SER A N 1
ATOM 687 C CA . SER A 1 88 ? -3.604 -1.257 -5.903 1.00 87.50 88 SER A CA 1
ATOM 688 C C . SER A 1 88 ? -3.581 -1.650 -4.432 1.00 87.50 88 SER A C 1
ATOM 690 O O . SER A 1 88 ? -2.767 -2.475 -4.017 1.00 87.50 88 SER A O 1
ATOM 692 N N . ILE A 1 89 ? -4.468 -1.051 -3.644 1.00 86.69 89 ILE A N 1
ATOM 693 C CA . ILE A 1 89 ? -4.613 -1.332 -2.214 1.00 86.69 89 ILE A CA 1
ATOM 694 C C . ILE A 1 89 ? -6.043 -1.783 -1.983 1.00 86.69 89 ILE A C 1
ATOM 696 O O . ILE A 1 89 ? -6.950 -1.286 -2.642 1.00 86.69 89 ILE A O 1
ATOM 700 N N . TYR A 1 90 ? -6.226 -2.719 -1.063 1.00 87.88 90 TYR A N 1
ATOM 701 C CA . TYR A 1 90 ? -7.481 -3.419 -0.840 1.00 87.88 90 TYR A CA 1
ATOM 702 C C . TYR A 1 90 ? -7.872 -3.320 0.635 1.00 87.88 90 TYR A C 1
ATOM 704 O O . TYR A 1 90 ? -6.992 -3.345 1.499 1.00 87.88 90 TYR A O 1
ATOM 712 N N . SER A 1 91 ? -9.167 -3.165 0.921 1.00 86.75 91 SER A N 1
ATOM 713 C CA . SER A 1 91 ? -9.705 -3.160 2.289 1.00 86.75 91 SER A CA 1
ATOM 714 C C . SER A 1 91 ? -9.807 -4.547 2.897 1.00 86.75 91 SER A C 1
ATOM 716 O O . SER A 1 91 ? -9.860 -4.675 4.118 1.00 86.75 91 SER A O 1
ATOM 718 N N . GLU A 1 92 ? -9.793 -5.573 2.054 1.00 8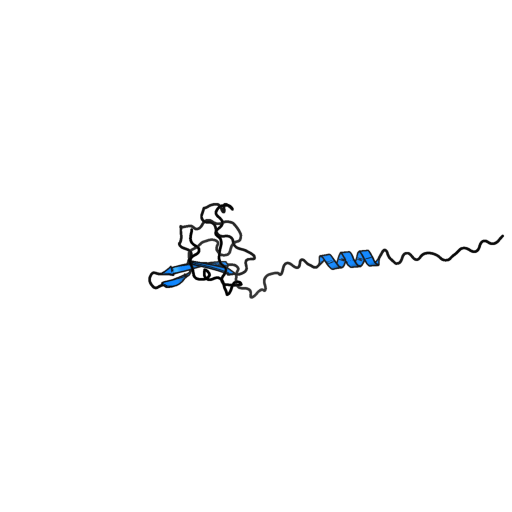6.56 92 GLU A N 1
ATOM 719 C CA . GLU A 1 92 ? -9.925 -6.966 2.447 1.00 86.56 92 GLU A CA 1
ATOM 720 C C . GLU A 1 92 ? -8.735 -7.798 1.961 1.00 86.56 92 GLU A C 1
ATOM 722 O O . GLU A 1 92 ? -7.946 -7.399 1.098 1.00 86.56 92 GLU A O 1
ATOM 727 N N . THR A 1 93 ? -8.581 -8.981 2.552 1.00 87.81 93 THR A N 1
ATOM 728 C CA . THR A 1 93 ? -7.530 -9.923 2.166 1.00 87.81 93 THR A CA 1
ATOM 729 C C . THR A 1 93 ? -7.813 -10.552 0.806 1.00 87.81 93 THR A C 1
ATOM 731 O O . THR A 1 93 ? -8.962 -10.749 0.432 1.00 87.81 93 THR A O 1
ATOM 734 N N . GLY A 1 94 ? -6.762 -10.968 0.101 1.00 89.19 94 GLY A N 1
ATOM 735 C CA . GLY A 1 94 ? -6.904 -11.725 -1.149 1.00 89.19 94 GLY A CA 1
ATOM 736 C C . GLY A 1 94 ? -7.056 -10.863 -2.403 1.00 89.19 94 GLY A C 1
ATOM 737 O O . GLY A 1 94 ? -7.297 -11.410 -3.474 1.00 89.19 94 GLY A O 1
ATOM 738 N N . CYS A 1 95 ? -6.855 -9.546 -2.289 1.00 90.38 95 CYS A N 1
ATOM 739 C CA . CYS A 1 95 ? -6.888 -8.605 -3.411 1.00 90.38 95 CYS A CA 1
ATOM 740 C C . CYS A 1 95 ? -8.192 -8.656 -4.219 1.00 90.38 95 CYS A C 1
ATOM 742 O O . CYS A 1 95 ? -8.164 -8.568 -5.450 1.00 90.38 95 CYS A O 1
ATOM 744 N N . ASP A 1 96 ? -9.328 -8.794 -3.528 1.00 91.31 96 ASP A N 1
ATOM 745 C CA . ASP A 1 96 ? -10.637 -8.721 -4.166 1.00 91.31 96 ASP A CA 1
ATOM 746 C C . ASP A 1 96 ? -10.813 -7.351 -4.826 1.00 91.31 96 ASP A C 1
ATOM 748 O O . ASP A 1 96 ? -10.739 -6.310 -4.172 1.00 91.31 96 ASP A O 1
ATOM 752 N N . LEU A 1 97 ? -11.078 -7.350 -6.130 1.00 88.31 97 LEU A N 1
ATOM 753 C CA . LEU A 1 97 ? -11.270 -6.139 -6.918 1.00 88.31 97 LEU A CA 1
ATOM 754 C C . LEU A 1 97 ? -12.409 -5.267 -6.375 1.00 88.31 97 LEU 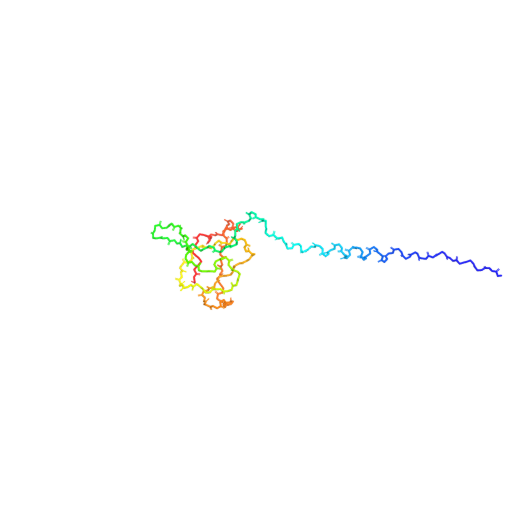A C 1
ATOM 756 O O . LEU A 1 97 ? -12.295 -4.041 -6.447 1.00 88.31 97 LEU A O 1
ATOM 760 N N . ALA A 1 98 ? -13.452 -5.865 -5.788 1.00 89.75 98 ALA A N 1
ATOM 761 C CA . ALA A 1 98 ? -14.548 -5.122 -5.165 1.00 89.75 98 ALA A CA 1
ATOM 762 C C . ALA A 1 98 ? -14.093 -4.315 -3.935 1.00 89.75 98 ALA A C 1
ATOM 764 O O . ALA A 1 98 ? -14.645 -3.254 -3.655 1.00 89.75 98 ALA A O 1
ATOM 765 N N . SER A 1 99 ? -13.036 -4.772 -3.260 1.00 89.50 99 SER A N 1
ATOM 766 C CA . SER A 1 99 ? -12.447 -4.145 -2.070 1.00 89.50 99 SER A CA 1
ATOM 767 C C . SER A 1 99 ? -11.348 -3.120 -2.396 1.00 89.50 99 SER A C 1
ATOM 769 O O . SER A 1 99 ? -10.624 -2.667 -1.509 1.00 89.50 99 SER A O 1
ATOM 771 N N . THR A 1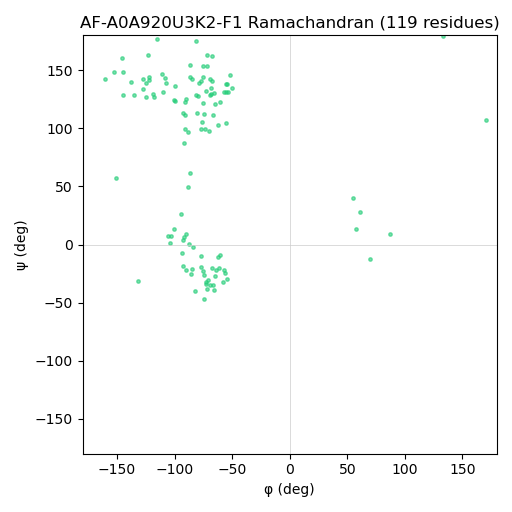 100 ? -11.165 -2.763 -3.675 1.00 88.38 100 THR A N 1
ATOM 772 C CA . THR A 1 100 ? -10.100 -1.836 -4.085 1.00 88.38 100 THR A CA 1
ATOM 773 C C . THR A 1 100 ? -10.330 -0.445 -3.493 1.00 88.38 100 THR A C 1
ATOM 775 O O . THR A 1 100 ? -11.305 0.237 -3.812 1.00 88.38 100 THR A O 1
ATOM 778 N N . TYR A 1 101 ? -9.371 0.034 -2.707 1.00 81.00 101 TYR A N 1
ATOM 779 C CA . TYR A 1 101 ? -9.353 1.396 -2.202 1.00 81.00 101 TYR A CA 1
ATOM 780 C C . TYR A 1 101 ? -9.014 2.407 -3.288 1.00 81.00 101 TYR A C 1
ATOM 782 O O . TYR A 1 101 ? -8.000 2.312 -3.989 1.00 81.00 101 TYR A O 1
ATOM 790 N N . ARG A 1 102 ? -9.813 3.473 -3.349 1.00 71.69 102 ARG A N 1
ATOM 791 C CA . ARG A 1 102 ? -9.512 4.632 -4.185 1.00 71.69 102 ARG A CA 1
ATOM 792 C C . ARG A 1 102 ? -8.431 5.487 -3.527 1.00 71.69 102 ARG A C 1
ATOM 794 O O . ARG A 1 102 ? -8.709 6.296 -2.651 1.00 71.69 102 ARG A O 1
ATOM 801 N N . MET A 1 103 ? -7.196 5.327 -3.989 1.00 68.44 103 MET A N 1
ATOM 802 C CA . MET A 1 103 ? -6.059 6.114 -3.510 1.00 68.44 103 MET A CA 1
ATOM 803 C C . MET A 1 103 ? -5.994 7.484 -4.194 1.00 68.44 103 MET A C 1
ATOM 805 O O . MET A 1 103 ? -5.976 7.585 -5.425 1.00 68.44 103 MET A O 1
ATOM 809 N N . TYR A 1 104 ? -5.894 8.546 -3.394 1.00 65.50 104 TYR A N 1
ATOM 810 C CA . TYR A 1 104 ? -5.704 9.912 -3.884 1.00 65.50 104 TYR A CA 1
ATOM 811 C C . TYR A 1 104 ? -4.207 10.238 -3.970 1.00 65.50 104 TYR A C 1
ATOM 813 O O . TYR A 1 104 ? -3.530 10.540 -2.986 1.00 65.50 104 TYR A O 1
ATOM 821 N N . TRP A 1 105 ? -3.648 10.145 -5.178 1.00 59.97 105 TRP A N 1
ATOM 822 C CA . TRP A 1 105 ? -2.216 10.336 -5.397 1.00 59.97 105 TRP A CA 1
ATOM 823 C C . TRP A 1 105 ? -1.815 11.811 -5.344 1.00 59.97 105 TRP A C 1
ATOM 825 O O . TRP A 1 105 ? -2.197 12.628 -6.183 1.00 59.97 105 TRP A O 1
ATOM 835 N N . SER A 1 106 ? -0.901 12.133 -4.428 1.00 57.69 106 SER A N 1
ATOM 836 C CA . SER A 1 106 ? -0.329 13.479 -4.275 1.00 57.69 106 SER A CA 1
ATOM 837 C C . SER A 1 106 ? 0.429 14.035 -5.500 1.00 57.69 106 SER A C 1
ATOM 839 O O . SER A 1 106 ? 0.797 15.216 -5.478 1.00 57.69 106 SER A O 1
ATOM 841 N N . GLY A 1 107 ? 0.670 13.210 -6.532 1.00 52.06 107 GLY A N 1
ATOM 842 C CA . GLY A 1 107 ? 1.623 13.453 -7.620 1.00 52.06 107 GLY A CA 1
ATOM 843 C C . GLY A 1 107 ? 1.093 14.129 -8.892 1.00 52.06 107 GLY A C 1
ATOM 844 O O . GLY A 1 107 ? 1.905 14.678 -9.631 1.00 52.06 107 GLY A O 1
ATOM 845 N N . LYS A 1 108 ? -0.223 14.149 -9.164 1.00 46.69 108 LYS A N 1
ATOM 846 C CA . LYS A 1 108 ? -0.758 14.808 -10.384 1.00 46.69 108 LYS A CA 1
ATOM 847 C C . LYS A 1 108 ? -1.941 15.750 -10.154 1.00 46.69 108 LYS A C 1
ATOM 849 O O . LYS A 1 108 ? -2.031 16.773 -10.827 1.00 46.69 108 LYS A O 1
ATOM 854 N N . ALA A 1 109 ? -2.795 15.495 -9.167 1.00 51.00 109 ALA A N 1
ATOM 855 C CA . ALA A 1 109 ? -3.895 16.395 -8.832 1.00 51.00 109 ALA A CA 1
ATOM 856 C C . ALA A 1 109 ? -3.456 17.393 -7.747 1.00 51.00 109 ALA A C 1
ATOM 858 O O . ALA A 1 109 ? -3.637 17.171 -6.554 1.00 51.00 109 ALA A O 1
ATOM 859 N N . ARG A 1 110 ? -2.859 18.527 -8.146 1.00 50.62 110 ARG A N 1
ATOM 860 C CA . ARG A 1 110 ? -2.527 19.615 -7.197 1.00 50.62 110 ARG A CA 1
ATOM 861 C C . ARG A 1 110 ? -3.762 20.209 -6.503 1.00 50.62 110 ARG A C 1
ATOM 863 O O . ARG A 1 110 ? -3.604 20.846 -5.470 1.00 50.62 110 ARG A O 1
ATOM 870 N N . LYS A 1 111 ? -4.952 20.012 -7.078 1.00 55.97 111 LYS A N 1
ATOM 871 C CA . LYS A 1 111 ? -6.226 20.584 -6.623 1.00 55.97 111 LYS A CA 1
ATOM 872 C C . LYS A 1 111 ? -7.127 19.601 -5.874 1.00 55.97 111 LYS A C 1
ATOM 874 O O . LYS A 1 111 ? -8.266 19.953 -5.605 1.00 55.97 111 LYS A O 1
ATOM 879 N N . ASP A 1 112 ? -6.660 18.393 -5.569 1.00 59.00 112 ASP A N 1
ATOM 880 C CA . ASP A 1 112 ? -7.467 17.461 -4.782 1.00 59.00 112 ASP A CA 1
ATOM 881 C C . ASP A 1 112 ? -7.486 17.907 -3.306 1.00 59.00 112 ASP A C 1
ATOM 883 O O . ASP A 1 112 ? -6.433 17.856 -2.654 1.00 59.00 112 ASP A O 1
ATOM 887 N N . PRO A 1 113 ? -8.638 18.360 -2.767 1.00 64.00 113 PRO A N 1
ATOM 888 C CA . PRO A 1 113 ? -8.733 18.777 -1.370 1.00 64.00 113 PRO A CA 1
ATOM 889 C C . PRO A 1 113 ? -8.489 17.610 -0.403 1.00 64.00 113 PRO A C 1
ATOM 891 O O . PRO A 1 113 ? -8.063 17.836 0.728 1.00 64.00 113 PRO A O 1
ATOM 894 N N . ASN A 1 114 ? -8.672 16.367 -0.857 1.00 60.66 114 ASN A N 1
ATOM 895 C CA . ASN A 1 114 ? -8.525 15.156 -0.056 1.00 60.66 114 ASN A CA 1
ATOM 896 C C . ASN A 1 114 ? -7.123 14.543 -0.126 1.00 60.66 114 ASN A C 1
ATOM 898 O O . ASN A 1 114 ? -6.862 13.537 0.522 1.00 60.66 114 ASN A O 1
ATOM 902 N N . LYS A 1 115 ? -6.169 15.175 -0.821 1.00 61.53 115 LYS A N 1
ATOM 903 C CA . LYS A 1 115 ? -4.767 14.717 -0.918 1.00 61.53 115 LYS A CA 1
ATOM 904 C C . LYS A 1 115 ? -4.076 14.506 0.439 1.00 61.53 115 LYS A C 1
ATOM 906 O O . LYS A 1 115 ? -3.105 13.755 0.522 1.00 61.53 115 LYS A O 1
ATOM 911 N N . LYS A 1 116 ? -4.488 15.261 1.460 1.00 57.34 116 LYS A N 1
ATOM 912 C CA . LYS A 1 116 ? -3.970 15.172 2.836 1.00 57.34 116 LYS A CA 1
ATOM 913 C C . LYS A 1 116 ? -4.942 14.462 3.777 1.00 57.34 116 LYS A C 1
ATOM 915 O O . LYS A 1 116 ? -4.668 14.403 4.970 1.00 57.34 116 LYS A O 1
ATOM 920 N N . ASN A 1 117 ? -6.076 13.990 3.282 1.00 55.38 117 ASN A N 1
ATOM 921 C CA . ASN A 1 117 ? -6.990 13.227 4.108 1.00 55.38 117 ASN A CA 1
ATOM 922 C C . ASN A 1 117 ? -6.546 11.759 4.064 1.00 55.38 117 ASN A C 1
ATOM 924 O O . ASN A 1 117 ? -6.046 11.312 3.026 1.00 55.38 117 ASN A O 1
ATOM 928 N N . PRO A 1 118 ? -6.673 11.019 5.179 1.00 52.09 118 PRO A N 1
ATOM 929 C CA . PRO A 1 118 ? -6.477 9.578 5.156 1.00 52.09 118 PRO A CA 1
ATOM 930 C C . PRO A 1 118 ? -7.351 8.968 4.058 1.00 52.09 118 PRO A C 1
ATOM 932 O O . PRO A 1 118 ? -8.454 9.455 3.801 1.00 52.09 118 PRO A O 1
ATOM 935 N N . THR A 1 119 ? -6.878 7.902 3.415 1.00 51.69 119 THR A N 1
ATOM 936 C CA . THR A 1 119 ? -7.783 7.114 2.571 1.00 51.69 119 THR A CA 1
ATOM 937 C C . THR A 1 119 ? -8.676 6.326 3.523 1.00 51.69 119 THR A C 1
ATOM 939 O O . THR A 1 119 ? -8.217 5.370 4.137 1.00 51.69 119 THR A O 1
ATOM 942 N N . THR A 1 120 ? -9.896 6.810 3.748 1.00 42.97 120 THR A N 1
ATOM 943 C CA . THR A 1 120 ? -10.847 6.214 4.695 1.00 42.97 120 THR A CA 1
ATOM 944 C C . THR A 1 120 ? -11.633 5.077 4.043 1.00 42.97 120 THR A C 1
ATOM 946 O O . THR A 1 120 ? -11.988 5.184 2.867 1.00 42.97 120 THR A O 1
ATOM 949 N N . SER A 1 121 ? -11.893 4.022 4.824 1.00 42.81 121 SER A N 1
ATOM 950 C CA . SER A 1 121 ? -12.889 2.961 4.585 1.00 42.81 121 SER A CA 1
ATOM 951 C C . SER A 1 121 ? -14.299 3.505 4.479 1.00 42.81 121 SER A C 1
ATOM 953 O O . SER A 1 121 ? -14.647 4.296 5.388 1.00 42.81 121 SER A O 1
#

Foldseek 3Di:
DDDDDDDDDDPPPPVVVVVVVVVVVVPDPPPDPDPPFPQWFKWFWDADPVRDIDIDDPFPPRRHDDFDDTPDDDQTQDMDTGPDPDDWDAPDHPPPVVRTQDHDDPPPCVPDPCNRPGSDD

Sequence (121 aa):
MELSLGPPVRPALRHVIVFAAVLLQTACQSSSPRPDSPAASIRFYTVNNQNQQRELYLLPNRSRTGCFNLPVSVDIYRVAQIGFEYCSIYSETGCDLASTYRMYWSGKARKDPNKKNPTTS

Radius of gyration: 27.79 Å; Cα contacts (8 Å, |Δi|>4): 115; chains: 1; bounding box: 36×32×108 Å

Mean predicted aligned error: 15.55 Å

pLDDT: mean 71.1, std 17.6, range [36.47, 92.62]

Solvent-accessible surface area (backbone atoms only — not comparable to full-atom values): 8360 Å² total; per-residue (Å²): 142,86,83,88,79,81,85,81,87,76,89,71,68,72,65,60,58,56,57,56,62,63,65,66,71,65,82,70,72,76,78,73,79,59,94,85,53,70,76,42,33,56,46,43,24,28,66,48,100,82,74,43,82,42,75,60,80,89,60,78,68,39,65,54,91,82,90,75,70,71,98,59,95,73,78,51,43,44,78,46,82,34,75,59,94,77,86,88,48,50,82,50,76,86,64,44,76,90,37,52,55,82,76,66,61,76,85,77,52,88,80,49,86,57,50,85,42,56,63,75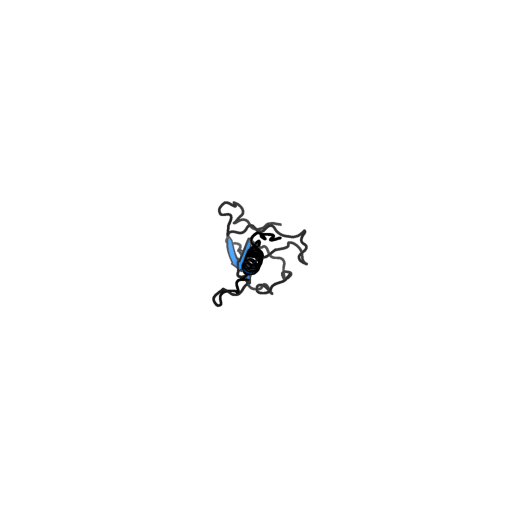,133